Protein AF-A0A961L8Y7-F1 (afdb_monomer)

Secondary structure (DSSP, 8-state):
----GGG----HHHHHHHHHHH-EEEEEEEETTEEEEEEEEEEEETTSSTT-EEEE---TTSGGGTSPP-S-EEEEEEEEEEEE-GGGSHHHHHH-----EEEEEEEEEEE-------HHHHHHTT-

Nearest PDB structures (foldseek):
  3db0-assembly1_B  TM=5.278E-01  e=1.116E-01  Listeria innocua
  3ec6-assembly1_A-2  TM=3.639E-01  e=9.847E-01  Bacillus anthracis
  3fpk-assembly1_B  TM=4.714E-01  e=7.746E+00  Salmonella enterica subsp. enterica serovar Typhimurium str. LT2
  7t8l-assembly1_B  TM=2.158E-01  e=2.196E+00  Acinetobacter sp. NEB 394

Radius of gyration: 18.86 Å; Cα contacts (8 Å, |Δi|>4): 180; chains: 1; bounding box: 43×34×54 Å

Structure (mmCIF, N/CA/C/O backbone):
data_AF-A0A961L8Y7-F1
#
_entry.id   AF-A0A961L8Y7-F1
#
loop_
_atom_site.group_PDB
_atom_site.id
_atom_site.type_symbol
_atom_site.label_atom_id
_atom_site.label_alt_id
_atom_site.label_comp_id
_atom_site.label_asym_id
_atom_site.label_entity_id
_atom_site.label_seq_id
_atom_site.pdbx_PDB_ins_code
_atom_site.Cartn_x
_atom_site.Cartn_y
_atom_site.Cartn_z
_atom_site.occupancy
_atom_site.B_iso_or_equiv
_atom_site.auth_seq_id
_atom_site.auth_comp_id
_atom_site.auth_asym_id
_atom_site.auth_atom_id
_atom_site.pdbx_PDB_model_num
ATOM 1 N N . MET A 1 1 ? -2.002 7.282 -7.569 1.00 84.69 1 MET A N 1
ATOM 2 C CA . MET A 1 1 ? -0.774 6.983 -8.34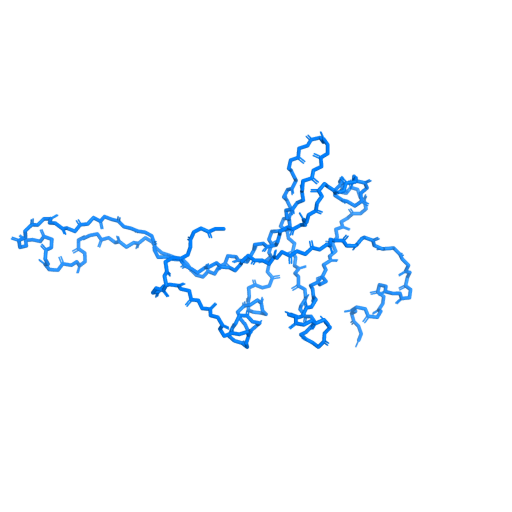8 1.00 84.69 1 MET A CA 1
ATOM 3 C C . MET A 1 1 ? -1.079 7.154 -9.833 1.00 84.69 1 MET A C 1
ATOM 5 O O . MET A 1 1 ? -2.190 6.826 -10.226 1.00 84.69 1 MET A O 1
ATOM 9 N N . TYR A 1 2 ? -0.156 7.672 -10.652 1.00 90.38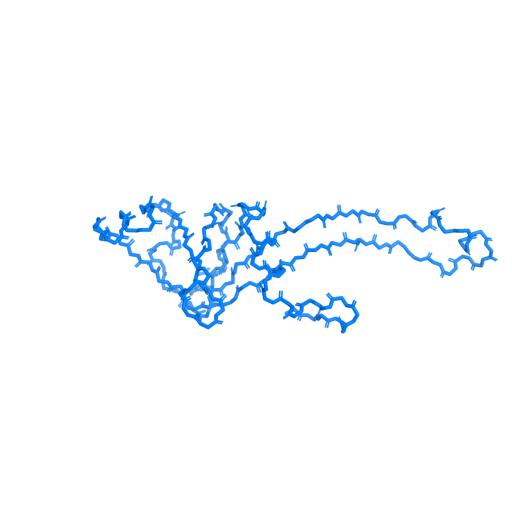 2 TYR A N 1
ATOM 10 C CA . TYR A 1 2 ? -0.317 7.624 -12.113 1.00 90.38 2 TYR A CA 1
ATOM 11 C C . TYR A 1 2 ? 0.055 6.224 -12.611 1.00 90.38 2 TYR A C 1
ATOM 13 O O . TYR A 1 2 ? 1.172 5.775 -12.369 1.00 90.38 2 TYR A O 1
ATOM 21 N N . ILE A 1 3 ? -0.877 5.545 -13.281 1.00 93.62 3 ILE A N 1
ATOM 22 C CA . ILE A 1 3 ? -0.699 4.172 -13.768 1.00 93.62 3 ILE A CA 1
ATOM 23 C C . ILE A 1 3 ? -0.948 4.173 -15.277 1.00 93.62 3 ILE A C 1
ATOM 25 O O . ILE A 1 3 ? -2.119 4.235 -15.688 1.00 93.62 3 ILE A O 1
ATOM 29 N N . PRO A 1 4 ? 0.115 4.151 -16.108 1.00 94.12 4 PRO A N 1
ATOM 30 C CA . PRO A 1 4 ? -0.036 4.028 -17.550 1.00 94.12 4 PRO A CA 1
ATOM 31 C C . PRO A 1 4 ? -0.860 2.778 -17.892 1.00 94.12 4 PRO A C 1
ATOM 33 O O . PRO A 1 4 ? -0.648 1.744 -17.258 1.00 94.12 4 PRO A O 1
ATOM 36 N N . PRO A 1 5 ? -1.752 2.822 -18.899 1.00 95.25 5 PRO A N 1
ATOM 37 C CA . PRO A 1 5 ? -2.643 1.700 -19.206 1.00 95.25 5 PRO A CA 1
ATOM 38 C C . PRO A 1 5 ? -1.925 0.362 -19.427 1.00 95.25 5 PRO A C 1
ATOM 40 O O . PRO A 1 5 ? -2.426 -0.671 -19.013 1.00 95.25 5 PRO A O 1
ATOM 43 N N . ALA A 1 6 ? -0.724 0.382 -20.014 1.00 94.00 6 ALA A N 1
ATOM 44 C CA . ALA A 1 6 ? 0.067 -0.825 -20.272 1.00 94.00 6 ALA A CA 1
ATOM 45 C C . ALA A 1 6 ? 0.617 -1.518 -19.006 1.00 94.00 6 ALA A C 1
ATOM 47 O O . ALA A 1 6 ? 1.092 -2.644 -19.102 1.00 94.00 6 ALA A O 1
ATOM 48 N N . PHE A 1 7 ? 0.590 -0.849 -17.850 1.00 93.19 7 PHE A N 1
ATOM 49 C CA . PHE A 1 7 ? 1.090 -1.367 -16.569 1.00 93.19 7 PHE A CA 1
ATOM 50 C C . PHE A 1 7 ? -0.005 -1.464 -15.506 1.00 93.19 7 PHE A C 1
ATOM 52 O O . PHE A 1 7 ? 0.290 -1.699 -14.336 1.00 93.19 7 PHE A O 1
ATOM 59 N N . ARG A 1 8 ? -1.260 -1.222 -15.891 1.00 95.06 8 ARG A N 1
ATOM 60 C CA . ARG A 1 8 ? -2.396 -1.371 -14.994 1.00 95.06 8 ARG A CA 1
ATOM 61 C C . ARG A 1 8 ? -2.865 -2.816 -15.024 1.00 95.06 8 ARG A C 1
ATOM 63 O O . ARG A 1 8 ? -3.039 -3.375 -16.102 1.00 95.06 8 ARG A O 1
ATOM 70 N N . ASP A 1 9 ? -3.088 -3.368 -13.842 1.00 94.69 9 ASP A N 1
ATOM 71 C CA . ASP A 1 9 ? -3.798 -4.625 -13.663 1.00 94.69 9 ASP A CA 1
ATOM 72 C C . ASP A 1 9 ? -5.124 -4.317 -12.962 1.00 94.69 9 ASP A C 1
ATOM 74 O O . ASP A 1 9 ? -5.128 -3.724 -11.882 1.00 94.69 9 ASP A O 1
ATOM 78 N N . ASP A 1 10 ? -6.229 -4.651 -13.624 1.00 94.25 10 ASP A N 1
ATOM 79 C CA . ASP A 1 10 ? -7.594 -4.453 -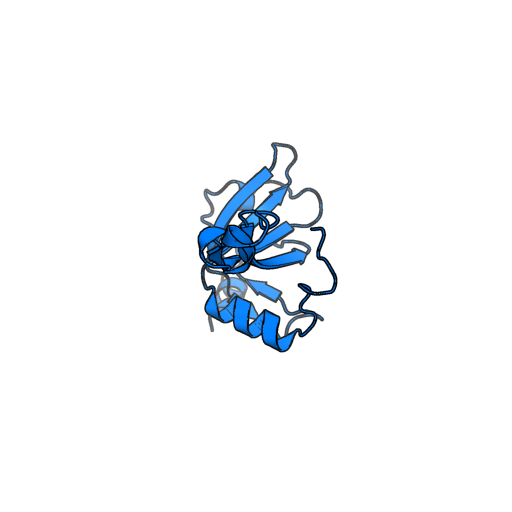13.129 1.00 94.25 10 ASP A CA 1
ATOM 80 C C . ASP A 1 10 ? -8.258 -5.804 -12.764 1.00 94.25 10 ASP A C 1
ATOM 82 O O . ASP A 1 10 ? -9.436 -5.838 -12.406 1.00 94.25 10 ASP A O 1
ATOM 86 N N . ASP A 1 11 ? -7.528 -6.929 -12.843 1.00 97.00 11 ASP A N 1
ATOM 87 C CA . ASP A 1 11 ? -8.025 -8.242 -12.424 1.00 97.00 11 ASP A CA 1
ATOM 88 C C . ASP A 1 11 ? -7.983 -8.360 -10.894 1.00 97.00 11 ASP A C 1
ATOM 90 O O . ASP A 1 11 ? -6.947 -8.617 -10.275 1.00 97.00 11 ASP A O 1
ATOM 94 N N . LEU A 1 12 ? -9.152 -8.202 -10.270 1.00 96.75 12 LEU A N 1
ATOM 95 C CA . LEU A 1 12 ? -9.306 -8.280 -8.819 1.00 96.75 12 LEU A CA 1
ATOM 96 C C . LEU A 1 12 ? -8.786 -9.602 -8.232 1.00 96.75 12 LEU A C 1
ATOM 98 O O . LEU A 1 12 ? -8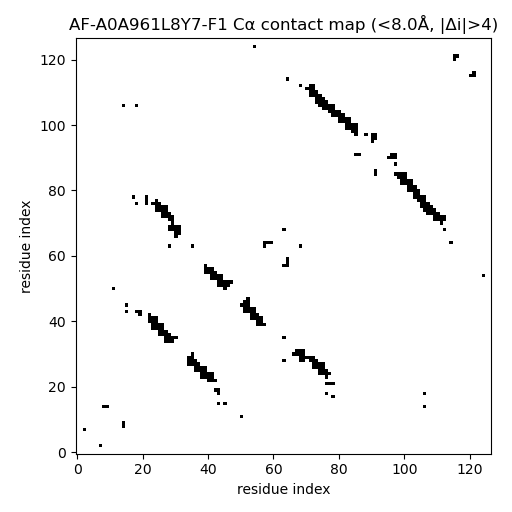.170 -9.591 -7.168 1.00 96.75 12 LEU A O 1
ATOM 102 N N . GLY A 1 13 ? -8.979 -10.729 -8.924 1.00 97.69 13 GLY A N 1
ATOM 103 C CA . GLY A 1 13 ? -8.500 -12.030 -8.459 1.00 97.69 13 GLY A CA 1
ATOM 104 C C . GLY A 1 13 ? -6.974 -12.111 -8.461 1.00 97.69 13 GLY A C 1
ATOM 105 O O . GLY A 1 13 ? -6.372 -12.610 -7.506 1.00 97.69 13 GLY A O 1
ATOM 106 N N . ALA A 1 14 ? -6.332 -11.560 -9.494 1.00 96.31 14 ALA A N 1
ATOM 107 C CA . ALA A 1 14 ? -4.875 -11.459 -9.563 1.00 96.31 14 ALA A CA 1
ATOM 108 C C . ALA A 1 14 ? -4.312 -10.536 -8.467 1.00 96.31 14 ALA A C 1
ATOM 110 O O . ALA A 1 14 ? -3.325 -10.891 -7.810 1.00 96.31 14 ALA A O 1
ATOM 111 N N . LEU A 1 15 ? -4.969 -9.396 -8.222 1.00 96.88 15 LEU A N 1
ATOM 112 C CA . LEU A 1 15 ? -4.611 -8.443 -7.167 1.00 96.88 15 LEU A CA 1
ATOM 113 C C . LEU A 1 15 ? -4.747 -9.063 -5.769 1.00 96.88 15 LEU A C 1
ATOM 115 O O . LEU A 1 15 ? -3.814 -8.982 -4.970 1.00 96.88 15 LEU A O 1
ATOM 119 N N . HIS A 1 16 ? -5.859 -9.744 -5.484 1.00 97.31 16 HIS A N 1
ATOM 120 C CA . HIS A 1 16 ? -6.080 -10.468 -4.226 1.00 97.31 16 HIS A CA 1
ATOM 121 C C . HIS A 1 16 ? -5.030 -11.556 -4.000 1.00 97.31 16 HIS A C 1
ATOM 123 O O . HIS A 1 16 ? -4.435 -11.642 -2.924 1.00 97.31 16 HIS A O 1
ATOM 129 N N . ALA A 1 17 ? -4.728 -12.346 -5.032 1.00 95.69 17 ALA A N 1
ATOM 130 C CA . ALA A 1 17 ? -3.693 -13.369 -4.949 1.00 95.69 17 ALA A CA 1
ATOM 131 C C . ALA A 1 17 ? -2.300 -12.763 -4.705 1.00 95.69 17 ALA A C 1
ATOM 133 O O . ALA A 1 17 ? -1.483 -13.351 -3.995 1.00 95.69 17 ALA A O 1
ATOM 134 N N . ALA A 1 18 ? -2.000 -11.601 -5.291 1.00 95.62 18 ALA A N 1
ATOM 135 C CA . ALA A 1 18 ? -0.747 -10.890 -5.062 1.00 95.62 18 ALA A CA 1
ATOM 136 C C . ALA A 1 18 ? -0.649 -10.316 -3.639 1.00 95.62 18 ALA A C 1
ATOM 138 O O . ALA A 1 18 ? 0.393 -10.486 -3.004 1.00 95.62 18 ALA A O 1
ATOM 139 N N . ILE A 1 19 ? -1.732 -9.733 -3.114 1.00 96.56 19 ILE A N 1
ATOM 140 C CA . ILE A 1 19 ? -1.846 -9.301 -1.711 1.00 96.56 19 ILE A CA 1
ATOM 141 C C . ILE A 1 19 ? -1.552 -10.475 -0.768 1.00 96.56 19 ILE A C 1
ATOM 143 O O . ILE A 1 19 ? -0.685 -10.365 0.099 1.00 96.56 19 ILE A O 1
ATOM 147 N N . GLY A 1 20 ? -2.193 -11.627 -0.995 1.00 93.69 20 GLY A N 1
ATOM 148 C CA . GLY A 1 20 ? -1.992 -12.826 -0.176 1.00 93.69 20 GLY A CA 1
ATOM 149 C C . GLY A 1 20 ? -0.554 -13.364 -0.189 1.00 93.69 20 GLY A C 1
ATOM 150 O O . GLY A 1 20 ? -0.112 -13.948 0.795 1.00 93.69 20 GLY A O 1
ATOM 151 N N . ARG A 1 21 ? 0.208 -13.143 -1.272 1.00 92.62 21 ARG A N 1
ATOM 152 C CA . ARG A 1 21 ? 1.629 -13.536 -1.361 1.00 92.62 21 ARG A CA 1
ATOM 153 C C . ARG A 1 21 ? 2.591 -12.540 -0.718 1.00 92.62 21 ARG A C 1
ATOM 155 O O . ARG A 1 21 ? 3.677 -12.947 -0.320 1.00 92.62 21 ARG A O 1
ATOM 162 N N . ALA A 1 22 ? 2.239 -11.257 -0.663 1.00 90.56 22 ALA A N 1
ATOM 163 C CA . ALA A 1 22 ? 3.126 -10.217 -0.146 1.00 90.56 22 ALA A CA 1
ATOM 164 C C . ALA A 1 22 ? 3.331 -10.342 1.373 1.00 90.56 22 ALA A C 1
ATOM 166 O O . ALA A 1 22 ? 4.451 -10.176 1.855 1.00 90.56 22 ALA A O 1
ATOM 167 N N . GLY A 1 23 ? 2.269 -10.672 2.118 1.00 80.62 23 GLY A N 1
ATOM 168 C CA . GLY A 1 23 ? 2.288 -10.933 3.563 1.00 80.62 23 GLY A CA 1
ATOM 169 C C . GLY A 1 23 ? 2.526 -9.697 4.441 1.00 80.62 23 GLY A C 1
ATOM 170 O O . GLY A 1 23 ? 1.790 -9.490 5.399 1.00 80.62 23 GLY A O 1
ATOM 171 N N . LEU A 1 24 ? 3.513 -8.859 4.111 1.00 94.56 24 LEU A N 1
ATOM 172 C CA . LEU A 1 24 ? 3.831 -7.594 4.773 1.00 94.56 24 LEU A CA 1
ATOM 173 C C . LEU A 1 24 ? 3.414 -6.412 3.887 1.00 94.56 24 LEU A C 1
ATOM 175 O O . LEU A 1 24 ? 3.736 -6.371 2.699 1.00 94.56 24 LEU A O 1
ATOM 179 N N . ALA A 1 25 ? 2.747 -5.428 4.481 1.00 97.88 25 ALA A N 1
ATOM 180 C CA . ALA A 1 25 ? 2.350 -4.192 3.816 1.00 97.88 25 ALA A CA 1
ATOM 181 C C . ALA A 1 25 ? 2.696 -2.974 4.671 1.00 97.88 25 ALA A C 1
ATOM 183 O O . ALA A 1 25 ? 2.996 -3.106 5.854 1.00 97.88 25 ALA A O 1
ATOM 184 N N . THR A 1 26 ? 2.612 -1.779 4.096 1.00 98.44 26 THR A N 1
ATOM 185 C CA . THR A 1 26 ? 2.742 -0.520 4.843 1.00 98.44 26 THR A CA 1
ATOM 186 C C . THR A 1 26 ? 1.383 0.156 4.954 1.00 98.44 26 THR A C 1
ATOM 188 O O . THR A 1 26 ? 0.854 0.624 3.946 1.00 98.44 26 THR A O 1
ATOM 191 N N . LEU A 1 27 ? 0.835 0.241 6.171 1.00 98.31 27 LEU A N 1
ATOM 192 C CA . LEU A 1 27 ? -0.350 1.045 6.480 1.00 98.31 27 LEU A CA 1
ATOM 193 C C . LEU A 1 27 ? 0.044 2.514 6.620 1.00 98.31 27 LEU A C 1
ATOM 195 O O . LEU A 1 27 ? 0.799 2.872 7.523 1.00 98.31 27 LEU A O 1
ATOM 199 N N . VAL A 1 28 ? -0.522 3.364 5.775 1.00 98.38 28 VAL A N 1
ATOM 200 C CA . VAL A 1 28 ? -0.333 4.812 5.776 1.00 98.38 28 VAL A CA 1
ATOM 201 C C . VAL A 1 28 ? -1.634 5.497 6.178 1.00 98.38 28 VAL A C 1
ATOM 203 O O . VAL A 1 28 ? -2.670 5.310 5.542 1.00 98.38 28 VAL A O 1
ATOM 206 N N . THR A 1 29 ? -1.571 6.335 7.208 1.00 98.25 29 THR A N 1
ATOM 207 C CA . THR A 1 29 ? -2.688 7.182 7.651 1.00 98.25 29 THR A CA 1
ATOM 208 C C . THR A 1 29 ? -2.234 8.632 7.734 1.00 98.25 29 THR A C 1
ATOM 210 O O . THR A 1 29 ? -1.162 8.916 8.274 1.00 98.25 29 THR A O 1
ATOM 213 N N . ALA A 1 30 ? -3.060 9.558 7.255 1.00 97.56 30 ALA A N 1
ATOM 214 C CA . ALA A 1 30 ? -2.885 10.977 7.539 1.00 97.56 30 ALA A CA 1
ATOM 215 C C . ALA A 1 30 ? -3.552 11.333 8.869 1.00 97.56 30 ALA A C 1
ATOM 217 O O . ALA A 1 30 ? -4.619 10.819 9.183 1.00 97.56 30 ALA A O 1
ATOM 218 N N . THR A 1 31 ? -2.934 12.216 9.644 1.00 96.00 31 THR A N 1
ATOM 219 C CA . THR A 1 31 ? -3.480 12.755 10.896 1.00 96.00 31 THR A CA 1
ATOM 220 C C . THR A 1 31 ? -3.239 14.264 10.941 1.00 96.00 31 THR A C 1
ATOM 222 O O . THR A 1 31 ? -2.496 14.799 10.113 1.00 96.00 31 THR A O 1
ATOM 225 N N . ALA A 1 32 ? -3.811 14.958 11.927 1.00 95.56 32 ALA A N 1
ATOM 226 C CA . ALA A 1 32 ? -3.511 16.375 12.161 1.00 95.56 32 ALA A CA 1
ATOM 227 C C . ALA A 1 32 ? -2.024 16.636 12.490 1.00 95.56 32 ALA A C 1
ATOM 229 O O . ALA A 1 32 ? -1.540 17.749 12.303 1.00 95.56 32 ALA A O 1
ATOM 230 N N . GLU A 1 33 ? -1.301 15.614 12.953 1.00 95.31 33 GLU A N 1
ATOM 231 C CA . GLU A 1 33 ? 0.114 15.689 13.337 1.00 95.31 33 GLU A CA 1
ATOM 232 C C . GLU A 1 33 ? 1.064 15.288 12.194 1.00 95.31 33 GLU A C 1
ATOM 234 O O . GLU A 1 33 ? 2.278 15.436 12.312 1.00 95.31 33 GLU A O 1
ATOM 239 N N . GLY A 1 34 ? 0.523 14.805 11.069 1.00 96.31 34 GLY A N 1
ATOM 240 C CA . GLY A 1 34 ? 1.287 14.370 9.901 1.00 96.31 34 GLY A CA 1
ATOM 241 C C . GLY A 1 34 ? 0.953 12.951 9.440 1.00 96.31 34 GLY A C 1
ATOM 242 O O . GLY A 1 34 ? 0.015 12.311 9.924 1.00 96.31 34 GLY A O 1
ATOM 243 N N . LEU A 1 35 ? 1.721 12.473 8.456 1.00 97.62 35 LEU A N 1
ATOM 244 C CA . LEU A 1 35 ? 1.614 11.111 7.931 1.00 97.62 35 LEU A CA 1
ATOM 245 C C . LEU A 1 35 ? 2.310 10.122 8.862 1.00 97.62 35 LEU A C 1
ATOM 247 O O . LEU A 1 35 ? 3.432 10.362 9.307 1.00 97.62 35 LEU A O 1
ATOM 251 N N . ILE A 1 36 ? 1.674 8.975 9.077 1.00 97.88 36 ILE A N 1
ATOM 252 C CA . ILE A 1 36 ? 2.265 7.850 9.796 1.00 97.88 36 ILE A CA 1
ATOM 253 C C . ILE A 1 36 ? 2.216 6.628 8.890 1.00 97.88 36 ILE A C 1
ATOM 255 O O . ILE A 1 36 ? 1.178 6.345 8.293 1.00 97.88 36 ILE A O 1
ATOM 259 N N . GLY A 1 37 ? 3.346 5.930 8.777 1.00 97.94 37 GLY A N 1
ATOM 260 C CA . GLY A 1 37 ? 3.486 4.683 8.034 1.00 97.94 37 GLY A CA 1
ATOM 261 C C . GLY A 1 37 ? 3.966 3.568 8.958 1.00 97.94 37 GLY A C 1
ATOM 262 O O . GLY A 1 37 ? 5.041 3.696 9.540 1.00 97.94 37 GLY A O 1
ATOM 263 N N . THR A 1 38 ? 3.205 2.480 9.070 1.00 98.00 38 THR A N 1
ATOM 264 C CA . THR A 1 38 ? 3.599 1.294 9.845 1.00 98.00 38 THR A CA 1
ATOM 265 C C . THR A 1 38 ? 3.652 0.069 8.935 1.00 98.00 38 THR A C 1
ATOM 267 O O . THR A 1 38 ? 2.615 -0.322 8.393 1.00 98.00 38 THR A O 1
ATOM 270 N N . PRO A 1 39 ? 4.826 -0.566 8.775 1.00 97.56 39 PRO A N 1
ATOM 271 C CA . PRO A 1 39 ? 4.926 -1.882 8.162 1.00 97.56 39 PRO A CA 1
ATOM 272 C C . PRO A 1 39 ? 4.295 -2.931 9.080 1.00 97.56 39 PRO A C 1
ATOM 274 O O . PRO A 1 39 ? 4.707 -3.060 10.234 1.00 97.56 39 PRO A O 1
ATOM 277 N N . LEU A 1 40 ? 3.302 -3.670 8.594 1.00 96.56 40 LEU A N 1
ATOM 278 C CA . LEU A 1 40 ? 2.635 -4.715 9.362 1.00 96.56 40 LEU A CA 1
ATOM 279 C C . LEU A 1 40 ? 2.029 -5.803 8.460 1.00 96.56 40 LEU A C 1
ATOM 281 O O . LEU A 1 40 ? 1.723 -5.532 7.294 1.00 96.56 40 LEU A O 1
ATOM 285 N N . PRO A 1 41 ? 1.874 -7.041 8.966 1.00 94.56 41 PRO A N 1
ATOM 286 C CA . PRO A 1 41 ? 1.202 -8.095 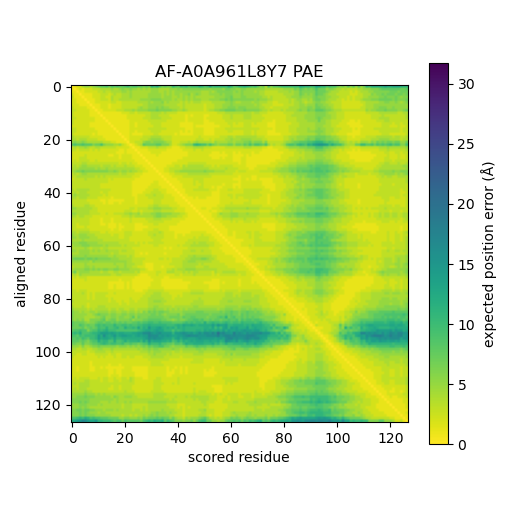8.222 1.00 94.56 41 PRO A CA 1
ATOM 287 C C . PRO A 1 41 ? -0.288 -7.806 8.063 1.00 94.56 41 PRO A C 1
ATOM 289 O O . PRO A 1 41 ? -0.945 -7.428 9.033 1.00 94.56 41 PRO A O 1
ATOM 292 N N . MET A 1 42 ? -0.814 -8.020 6.860 1.00 95.31 42 MET A N 1
ATOM 293 C CA . MET A 1 42 ? -2.229 -7.814 6.546 1.00 95.31 42 MET A CA 1
ATOM 294 C C . MET A 1 42 ? -2.855 -9.115 6.043 1.00 95.31 42 MET A C 1
ATOM 296 O O . MET A 1 42 ? -2.274 -9.805 5.205 1.00 95.31 42 MET A O 1
ATOM 300 N N . LEU A 1 43 ? -4.052 -9.419 6.530 1.00 94.00 43 LEU A N 1
ATOM 301 C CA . LEU A 1 43 ? -4.920 -10.486 6.051 1.00 94.00 43 LEU A CA 1
ATOM 302 C C . LEU A 1 43 ? -5.984 -9.883 5.139 1.00 94.00 43 LEU A C 1
ATOM 304 O O . LEU A 1 43 ? -6.523 -8.819 5.432 1.00 94.00 43 LEU A O 1
ATOM 308 N N . LEU A 1 44 ? -6.283 -10.562 4.039 1.00 96.00 44 LEU A N 1
ATOM 309 C CA . LEU A 1 44 ? -7.353 -10.183 3.125 1.00 96.00 44 LEU A CA 1
ATOM 310 C C . LEU A 1 44 ? -8.555 -11.102 3.349 1.00 96.00 44 LEU A C 1
ATOM 312 O O . LEU A 1 44 ? -8.409 -12.315 3.219 1.00 96.00 44 LEU A O 1
ATOM 316 N N . ALA A 1 45 ? -9.715 -10.508 3.622 1.00 96.25 45 ALA A N 1
ATOM 317 C CA . ALA A 1 45 ? -11.032 -11.138 3.588 1.00 96.25 45 ALA A CA 1
ATOM 318 C C . ALA A 1 45 ? -11.715 -10.759 2.256 1.00 96.25 45 ALA A C 1
ATOM 320 O O . ALA A 1 45 ? -12.286 -9.666 2.148 1.00 96.25 45 ALA A O 1
ATOM 321 N N . PRO A 1 46 ? -11.574 -11.566 1.186 1.00 96.25 46 PRO A N 1
ATOM 322 C CA . PRO A 1 46 ? -12.024 -11.190 -0.157 1.00 96.25 46 PRO A CA 1
ATOM 323 C C . PRO A 1 46 ? -13.552 -11.120 -0.293 1.00 96.25 46 PRO A C 1
ATOM 325 O O . PRO A 1 46 ? -14.054 -10.410 -1.160 1.00 96.25 46 PRO A O 1
ATOM 328 N N . GLU A 1 47 ? -14.287 -11.831 0.558 1.00 95.88 47 GLU A N 1
ATOM 329 C CA . GLU A 1 47 ? -15.753 -11.856 0.618 1.00 95.88 47 GLU A CA 1
ATOM 330 C C . GLU A 1 47 ? -16.388 -10.642 1.319 1.00 95.88 47 GLU A C 1
ATOM 332 O O . GLU A 1 47 ? -17.601 -10.439 1.215 1.00 95.88 47 GLU A O 1
ATOM 337 N N . GLU A 1 48 ? -15.600 -9.817 2.013 1.00 96.12 48 GLU A N 1
ATOM 338 C CA . GLU A 1 48 ? -16.104 -8.677 2.778 1.00 96.12 48 GLU A CA 1
ATOM 339 C C . GLU A 1 48 ? -15.989 -7.356 2.011 1.00 96.12 48 GLU A C 1
ATOM 341 O O . GLU A 1 48 ? -14.911 -6.778 1.865 1.00 96.12 48 GLU A O 1
ATOM 346 N N . GLY A 1 49 ? -17.132 -6.829 1.568 1.00 95.56 49 GLY A N 1
ATOM 347 C CA . GLY A 1 49 ? -17.199 -5.608 0.766 1.00 95.56 49 GLY A CA 1
ATOM 348 C C . GLY A 1 49 ? -16.903 -5.846 -0.724 1.00 95.56 49 GLY A C 1
ATOM 349 O O . GLY A 1 49 ? -16.553 -6.946 -1.138 1.00 95.56 49 GLY A O 1
ATOM 350 N N . PRO A 1 50 ? -17.065 -4.820 -1.577 1.00 95.44 50 PRO A N 1
ATOM 351 C CA . PRO A 1 50 ? -17.003 -4.988 -3.033 1.00 95.44 50 PRO A CA 1
ATOM 352 C C . PRO A 1 50 ? -15.598 -5.292 -3.575 1.00 95.44 50 PRO A C 1
ATOM 354 O O . PRO A 1 50 ? -15.478 -5.785 -4.692 1.00 95.44 50 PRO A O 1
ATOM 357 N N . LEU A 1 51 ? -14.548 -4.968 -2.813 1.00 96.62 51 LEU A N 1
ATOM 358 C CA . LEU A 1 51 ? -13.141 -5.144 -3.199 1.00 96.62 51 LEU A CA 1
ATOM 359 C C . LEU A 1 51 ? -12.362 -6.023 -2.205 1.00 96.62 51 LEU A C 1
ATOM 361 O O . LEU A 1 51 ? -11.143 -6.150 -2.336 1.00 96.62 51 LEU A O 1
ATOM 365 N N . GLY A 1 52 ? -13.046 -6.627 -1.230 1.00 97.00 52 GLY A N 1
ATOM 366 C CA . GLY A 1 52 ? -12.435 -7.255 -0.061 1.00 97.00 52 GLY A CA 1
ATOM 367 C C . GLY A 1 52 ? -12.092 -6.257 1.051 1.00 97.00 52 GLY A C 1
ATOM 368 O O . GLY A 1 52 ? -12.054 -5.041 0.839 1.00 97.00 52 GLY A O 1
ATOM 369 N N . THR A 1 53 ? -11.817 -6.791 2.239 1.00 97.25 53 THR A N 1
ATOM 370 C CA . THR A 1 53 ? -11.446 -6.037 3.442 1.00 97.25 53 THR A CA 1
ATOM 371 C C . THR A 1 53 ? -10.081 -6.494 3.946 1.00 97.25 53 THR A C 1
ATOM 373 O O . THR A 1 53 ? -9.752 -7.679 3.902 1.00 97.25 53 THR A O 1
ATOM 376 N N . LEU A 1 54 ? -9.256 -5.545 4.399 1.00 97.19 54 LEU A N 1
ATOM 377 C CA . LEU A 1 54 ? -7.943 -5.827 4.974 1.00 97.19 54 LEU A CA 1
ATOM 378 C C . LEU A 1 54 ? -7.992 -5.742 6.497 1.00 97.19 54 LEU A C 1
ATOM 380 O O . LEU A 1 54 ? -8.382 -4.718 7.056 1.00 97.19 54 LEU A O 1
ATOM 384 N N . TYR A 1 55 ? -7.502 -6.791 7.145 1.00 96.56 55 TYR A N 1
ATOM 385 C CA . TYR A 1 55 ? -7.319 -6.867 8.585 1.00 96.56 55 TYR A CA 1
ATOM 386 C C . TYR A 1 55 ? -5.836 -6.842 8.931 1.00 96.56 55 TYR A C 1
ATOM 388 O O . TYR A 1 55 ? -5.023 -7.527 8.318 1.00 96.56 55 TYR A O 1
ATOM 396 N N . GLY A 1 56 ? -5.475 -6.076 9.951 1.00 94.75 56 GLY A N 1
ATOM 397 C CA . GLY A 1 56 ? -4.121 -6.018 10.483 1.00 94.75 56 GLY A CA 1
ATOM 398 C C . GLY A 1 56 ? -4.157 -5.702 11.968 1.00 94.75 56 GLY A C 1
ATOM 399 O O . GLY A 1 56 ? -5.214 -5.419 12.530 1.00 94.75 56 GLY A O 1
ATOM 400 N N . HIS A 1 57 ? -2.998 -5.732 12.618 1.00 94.88 57 HIS A N 1
ATOM 401 C CA . HIS A 1 57 ? -2.892 -5.329 14.014 1.00 94.88 57 HIS A CA 1
ATOM 402 C C . HIS A 1 57 ? -1.715 -4.383 14.215 1.00 94.88 57 HIS A C 1
ATOM 404 O O . HIS A 1 57 ? -0.653 -4.516 13.607 1.00 94.88 57 HIS A O 1
ATOM 410 N N . VAL A 1 58 ? -1.906 -3.431 15.119 1.00 95.62 58 VAL A N 1
ATOM 411 C CA . VAL A 1 58 ? -0.855 -2.552 15.624 1.00 95.62 58 VAL A CA 1
ATOM 412 C C . VAL A 1 58 ? -0.797 -2.687 17.138 1.00 95.62 58 VAL A C 1
ATOM 414 O O . VAL A 1 58 ? -1.798 -2.968 17.795 1.00 95.62 58 VAL A O 1
ATOM 417 N N . ALA A 1 59 ? 0.381 -2.472 17.719 1.00 95.00 59 ALA A N 1
ATOM 418 C CA . ALA A 1 59 ? 0.485 -2.358 19.167 1.00 95.00 59 ALA A CA 1
ATOM 419 C C . ALA A 1 59 ? -0.365 -1.174 19.659 1.00 95.00 59 ALA A C 1
ATOM 421 O O . ALA A 1 59 ? -0.324 -0.107 19.052 1.00 95.00 59 ALA A O 1
ATOM 422 N N . LYS A 1 60 ? -1.040 -1.304 20.810 1.00 92.56 60 LYS A N 1
ATOM 423 C CA . LYS A 1 60 ? -1.808 -0.197 21.427 1.00 92.56 60 LYS A CA 1
ATOM 424 C C . LYS A 1 60 ? -0.971 1.071 21.654 1.00 92.56 60 LYS A C 1
ATOM 426 O O . LYS A 1 60 ? -1.481 2.188 21.653 1.00 92.56 60 LYS A O 1
ATOM 431 N N . ALA A 1 61 ? 0.339 0.901 21.847 1.00 94.94 61 ALA A N 1
ATOM 432 C CA . ALA A 1 61 ? 1.276 2.007 21.990 1.00 94.94 61 ALA A CA 1
ATOM 433 C C . ALA A 1 61 ? 1.483 2.803 20.685 1.00 94.94 61 ALA A C 1
ATOM 435 O O . ALA A 1 61 ? 1.853 3.974 20.765 1.00 94.94 61 ALA A O 1
ATOM 436 N N . ASN A 1 62 ? 1.216 2.218 19.511 1.00 95.94 62 ASN A N 1
ATOM 437 C CA . ASN A 1 62 ? 1.360 2.881 18.216 1.00 95.94 62 ASN A CA 1
ATOM 438 C C . ASN A 1 62 ? 0.373 4.064 18.115 1.00 95.94 62 ASN A C 1
ATOM 440 O O . ASN A 1 62 ? -0.830 3.859 18.293 1.00 95.94 62 ASN A O 1
ATOM 444 N N . PRO A 1 63 ? 0.840 5.292 17.823 1.00 94.44 63 PRO A N 1
ATOM 445 C CA . PRO A 1 63 ? -0.034 6.452 17.674 1.00 94.44 63 PRO A CA 1
ATOM 446 C C . PRO A 1 63 ? -1.158 6.273 16.644 1.00 94.44 63 PRO A C 1
ATOM 448 O O . PRO A 1 63 ? -2.238 6.818 16.857 1.00 94.44 63 PRO A O 1
ATOM 451 N N . GLN A 1 64 ? -0.970 5.465 15.588 1.00 95.31 64 GLN A N 1
ATOM 452 C CA . GLN A 1 64 ? -2.035 5.186 14.608 1.00 95.31 64 GLN A CA 1
ATOM 453 C C . GLN A 1 64 ? -3.295 4.586 15.240 1.00 95.31 64 GLN A C 1
ATOM 455 O O . GLN A 1 64 ? -4.379 4.834 14.737 1.00 95.31 64 GLN A O 1
ATOM 460 N N . ALA A 1 65 ? -3.179 3.861 16.359 1.00 94.12 65 ALA A N 1
ATOM 461 C CA . ALA A 1 65 ? -4.331 3.281 17.052 1.00 94.12 65 ALA A CA 1
ATOM 462 C C . ALA A 1 65 ? -5.181 4.313 17.819 1.00 94.12 65 ALA A C 1
ATOM 464 O O . ALA A 1 65 ? -6.247 3.975 18.325 1.00 94.12 65 ALA A O 1
ATOM 465 N N . ARG A 1 66 ? -4.686 5.548 17.987 1.00 92.31 66 ARG A N 1
ATOM 466 C CA . ARG A 1 66 ? -5.281 6.561 18.879 1.00 92.31 66 ARG 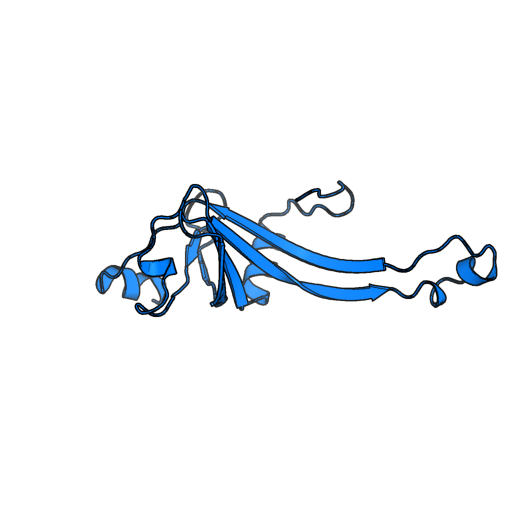A CA 1
ATOM 467 C C . ARG A 1 66 ? -5.527 7.905 18.205 1.00 92.31 66 ARG A C 1
ATOM 469 O O . ARG A 1 66 ? -6.410 8.643 18.635 1.00 92.31 66 ARG A O 1
ATOM 476 N N . LEU A 1 67 ? -4.740 8.244 17.189 1.00 94.50 67 LEU A N 1
ATOM 477 C CA . LEU A 1 67 ? -4.882 9.494 16.459 1.00 94.50 67 LEU A CA 1
ATOM 478 C C . LEU A 1 67 ? -6.029 9.406 15.454 1.00 94.50 67 LEU A C 1
ATOM 480 O O . LEU A 1 67 ? -6.190 8.409 14.754 1.00 94.50 67 LEU A O 1
ATOM 484 N N . ALA A 1 68 ? -6.805 10.485 15.360 1.00 94.44 68 ALA A N 1
ATOM 485 C CA . ALA A 1 68 ? -7.862 10.589 14.368 1.00 94.44 68 ALA A CA 1
ATOM 486 C C . ALA A 1 68 ? -7.262 10.589 12.955 1.00 94.44 68 ALA A C 1
ATOM 488 O O . ALA A 1 68 ? -6.396 11.413 12.634 1.00 94.44 68 ALA A O 1
ATOM 489 N N . VAL A 1 69 ? -7.747 9.677 12.112 1.00 96.12 69 VAL A N 1
ATOM 490 C CA . VAL A 1 69 ? -7.357 9.621 10.705 1.00 96.12 69 VAL A CA 1
ATOM 491 C C . VAL A 1 69 ? -8.084 10.720 9.932 1.00 96.12 69 VAL A C 1
ATOM 493 O O . VAL A 1 69 ? -9.299 10.881 10.027 1.00 96.12 69 VAL A O 1
ATOM 496 N N . ALA A 1 70 ? -7.324 11.484 9.157 1.00 95.69 70 ALA A N 1
ATOM 497 C CA . ALA A 1 70 ? -7.827 12.489 8.241 1.00 95.69 70 ALA A CA 1
ATOM 498 C C . ALA A 1 70 ? -8.071 11.856 6.863 1.00 95.69 70 ALA A C 1
ATOM 500 O O . ALA A 1 70 ? -7.146 11.713 6.066 1.00 95.69 70 ALA A O 1
ATOM 501 N N . GLY A 1 71 ? -9.326 11.501 6.579 1.00 95.25 71 GLY A N 1
ATOM 502 C CA . GLY A 1 71 ? -9.728 10.906 5.302 1.00 95.25 71 GLY A CA 1
ATOM 503 C C . GLY A 1 71 ? -9.468 9.401 5.229 1.00 95.25 71 GLY A C 1
ATOM 504 O O . GLY A 1 71 ? -9.602 8.689 6.222 1.00 95.25 71 GLY A O 1
ATOM 505 N N . GLU A 1 72 ? -9.140 8.915 4.034 1.00 96.62 72 GLU A N 1
ATOM 506 C CA . GLU A 1 72 ? -8.866 7.497 3.790 1.00 96.62 72 GLU A CA 1
ATOM 507 C C . GLU A 1 72 ? -7.449 7.106 4.230 1.00 96.62 72 GLU A C 1
ATOM 509 O O . GLU A 1 72 ? -6.502 7.895 4.162 1.00 96.62 72 GLU A O 1
ATOM 514 N N . A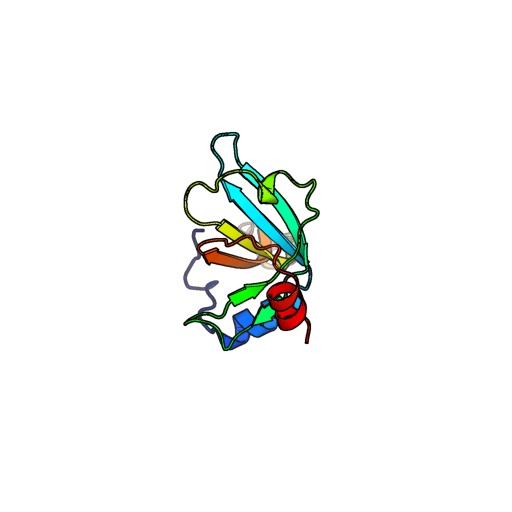LA A 1 73 ? -7.296 5.849 4.642 1.00 97.69 73 ALA A N 1
ATOM 515 C CA . ALA A 1 73 ? -5.999 5.204 4.756 1.00 97.69 73 ALA A CA 1
ATOM 516 C C . ALA A 1 73 ? -5.557 4.648 3.398 1.00 97.69 73 ALA A C 1
ATOM 518 O O . ALA A 1 73 ? -6.373 4.362 2.520 1.00 97.69 73 ALA A O 1
ATOM 519 N N . MET A 1 74 ? -4.249 4.448 3.256 1.00 98.25 74 MET A N 1
ATOM 520 C CA . MET A 1 74 ? -3.649 3.742 2.131 1.00 98.25 74 MET A CA 1
ATOM 521 C C . MET A 1 74 ? -2.808 2.579 2.650 1.00 98.25 74 MET A C 1
ATOM 523 O O . MET A 1 74 ? -1.988 2.763 3.543 1.00 98.25 74 MET A O 1
ATOM 527 N N . VAL A 1 75 ? -2.956 1.396 2.065 1.00 98.25 75 VAL A N 1
ATOM 528 C CA . VAL A 1 75 ? -2.088 0.244 2.326 1.00 98.25 75 VAL A CA 1
ATOM 529 C C . VAL A 1 75 ? -1.259 -0.038 1.081 1.00 98.25 75 VAL A C 1
ATOM 531 O O . VAL A 1 75 ? -1.806 -0.163 -0.013 1.00 98.25 75 VAL A O 1
ATOM 534 N N . ILE A 1 76 ? 0.060 -0.124 1.243 1.00 98.25 76 ILE A N 1
ATOM 535 C CA . ILE A 1 76 ? 1.002 -0.389 0.151 1.00 98.25 76 ILE A CA 1
ATOM 536 C C . ILE A 1 76 ? 1.546 -1.807 0.290 1.00 98.25 76 ILE A C 1
ATOM 538 O O . ILE A 1 76 ? 2.249 -2.107 1.256 1.00 98.25 76 ILE A O 1
ATOM 542 N N . PHE A 1 77 ? 1.290 -2.643 -0.711 1.00 97.75 77 PHE A N 1
ATOM 543 C CA . PHE A 1 77 ? 1.978 -3.916 -0.897 1.00 97.75 77 PHE A CA 1
ATOM 544 C C . PHE A 1 77 ? 3.059 -3.731 -1.958 1.00 97.75 77 PHE A C 1
ATOM 546 O O . PHE A 1 77 ? 2.756 -3.454 -3.123 1.00 97.75 77 PHE A O 1
ATOM 553 N N . ALA A 1 78 ? 4.319 -3.869 -1.552 1.00 95.38 78 ALA A N 1
ATOM 554 C CA . ALA A 1 78 ? 5.444 -3.894 -2.476 1.00 95.38 78 ALA A CA 1
ATOM 555 C C . ALA A 1 78 ? 5.581 -5.308 -3.055 1.00 95.38 78 ALA A C 1
ATOM 557 O O . ALA A 1 78 ? 5.705 -6.283 -2.315 1.00 95.38 78 ALA A O 1
ATOM 558 N N . GLY A 1 79 ? 5.512 -5.417 -4.378 1.00 93.50 79 GLY A N 1
ATOM 559 C CA . GLY A 1 79 ? 5.789 -6.649 -5.101 1.00 93.50 79 GLY A CA 1
ATOM 560 C C . GLY A 1 79 ? 7.265 -6.760 -5.492 1.00 93.50 79 GLY A C 1
ATOM 561 O O . GLY A 1 79 ? 8.095 -5.979 -5.031 1.00 93.50 79 GLY A O 1
ATOM 562 N N . PRO A 1 80 ? 7.606 -7.725 -6.361 1.00 94.31 80 PRO A N 1
ATOM 563 C CA . PRO A 1 80 ? 8.957 -7.860 -6.886 1.00 94.31 80 PRO A CA 1
ATOM 564 C C . PRO A 1 80 ? 9.397 -6.597 -7.620 1.00 94.31 80 PRO A C 1
ATOM 566 O O . PRO A 1 80 ? 8.616 -6.004 -8.370 1.00 94.31 80 PRO A O 1
ATOM 569 N N . ASP A 1 81 ? 10.665 -6.246 -7.464 1.00 96.38 81 ASP A N 1
ATOM 570 C CA . ASP A 1 81 ? 11.292 -5.153 -8.185 1.00 96.38 81 ASP A CA 1
ATOM 571 C C . ASP A 1 81 ? 12.717 -5.512 -8.619 1.00 96.38 81 ASP A C 1
ATOM 573 O O . ASP A 1 81 ? 13.342 -6.433 -8.088 1.00 96.38 81 ASP A O 1
ATOM 577 N N . ALA A 1 82 ? 13.207 -4.820 -9.646 1.00 97.69 82 ALA A N 1
ATOM 578 C CA . ALA A 1 82 ? 14.583 -4.930 -10.097 1.00 97.69 82 ALA A CA 1
ATOM 579 C C . ALA A 1 82 ? 15.004 -3.714 -10.927 1.00 97.69 82 ALA A C 1
ATOM 581 O O . ALA A 1 82 ? 14.256 -3.208 -11.772 1.00 97.69 82 ALA A O 1
ATOM 582 N N . TYR A 1 83 ? 16.267 -3.321 -10.769 1.00 97.25 83 TYR A N 1
ATOM 583 C CA . TYR A 1 83 ? 16.923 -2.416 -11.701 1.00 97.25 83 TYR A CA 1
ATOM 584 C C . TYR A 1 83 ? 17.047 -3.061 -13.084 1.00 97.25 83 TYR A C 1
ATOM 586 O O . TYR A 1 83 ? 17.504 -4.196 -13.209 1.00 97.25 83 TYR A O 1
ATOM 594 N N . VAL A 1 84 ? 16.707 -2.311 -14.131 1.00 96.50 84 VAL A N 1
ATOM 595 C CA . VAL A 1 84 ? 16.862 -2.729 -15.524 1.00 96.50 84 VAL A CA 1
ATOM 596 C C . VAL A 1 84 ? 17.999 -1.946 -16.160 1.00 96.50 84 VAL A C 1
ATOM 598 O O . VAL A 1 84 ? 17.886 -0.750 -16.449 1.00 96.50 84 VAL A O 1
ATOM 601 N N . SER A 1 85 ? 19.117 -2.638 -16.387 1.00 95.31 85 SER A N 1
ATOM 602 C CA . SER A 1 85 ? 20.303 -2.013 -16.963 1.00 95.31 85 SER A CA 1
ATOM 603 C C . SER A 1 85 ? 20.106 -1.735 -18.454 1.00 95.31 85 SER A C 1
ATOM 605 O O . SER A 1 85 ? 19.782 -2.650 -19.216 1.00 95.31 85 SER A O 1
ATOM 607 N N . PRO A 1 86 ? 20.413 -0.514 -18.933 1.00 94.12 86 PRO A N 1
ATOM 608 C CA . PRO A 1 86 ? 20.361 -0.214 -20.357 1.00 94.12 86 PRO A CA 1
ATOM 609 C C . PRO A 1 86 ? 21.387 -1.036 -21.150 1.00 94.12 86 PRO A C 1
ATOM 611 O O . PRO A 1 86 ? 21.226 -1.205 -22.353 1.00 94.12 86 PRO A O 1
ATOM 614 N N . GLY A 1 87 ? 22.432 -1.561 -20.497 1.00 93.25 87 GLY A N 1
ATOM 615 C CA . GLY A 1 87 ? 23.446 -2.409 -21.128 1.00 93.25 87 GLY A CA 1
ATOM 616 C C . GLY A 1 87 ? 22.941 -3.792 -21.554 1.00 93.25 87 GLY A C 1
ATOM 617 O O . GLY A 1 87 ? 23.610 -4.447 -22.344 1.00 93.25 87 GLY A O 1
ATOM 618 N N . TRP A 1 88 ? 21.773 -4.234 -21.075 1.00 93.50 88 TRP A N 1
ATOM 619 C CA . TRP A 1 88 ? 21.176 -5.513 -21.482 1.00 93.50 88 TRP A CA 1
ATOM 620 C C . TRP A 1 88 ? 20.570 -5.474 -22.889 1.00 93.50 88 TRP A C 1
ATOM 622 O O . TRP A 1 88 ? 20.356 -6.518 -23.500 1.00 93.50 88 TRP A O 1
ATOM 632 N N . TYR A 1 89 ? 20.308 -4.281 -23.428 1.00 92.00 89 TYR A N 1
ATOM 633 C CA . TYR A 1 89 ? 19.727 -4.125 -24.755 1.00 92.00 89 TYR A CA 1
ATOM 634 C C . TYR A 1 89 ? 20.818 -3.983 -25.816 1.00 92.00 89 TYR A C 1
ATOM 636 O O . TYR A 1 89 ? 21.628 -3.057 -25.765 1.00 92.00 89 TYR A O 1
ATOM 644 N N . ALA A 1 90 ? 20.775 -4.819 -26.858 1.00 90.44 90 ALA A N 1
ATOM 645 C CA . ALA A 1 90 ? 21.672 -4.693 -28.013 1.00 90.44 90 ALA A CA 1
ATOM 646 C C . ALA A 1 90 ? 21.588 -3.300 -28.677 1.00 90.44 90 ALA A C 1
ATOM 648 O O . ALA A 1 90 ? 22.583 -2.757 -29.159 1.00 90.44 90 ALA A O 1
ATOM 649 N N . SER A 1 91 ? 20.410 -2.669 -28.628 1.00 89.38 91 SER A N 1
ATOM 650 C CA . SER A 1 91 ? 20.174 -1.308 -29.123 1.00 89.38 91 SER A CA 1
ATOM 651 C C . SER A 1 91 ? 20.989 -0.230 -28.396 1.00 89.38 91 SER A C 1
ATOM 653 O O . SER A 1 91 ? 21.227 0.841 -28.963 1.00 89.38 91 SER A O 1
ATOM 655 N N . LYS A 1 92 ? 21.485 -0.501 -27.177 1.00 90.38 92 LYS A N 1
ATOM 656 C CA . LYS A 1 92 ? 22.392 0.410 -26.469 1.00 90.38 92 LYS A CA 1
ATOM 657 C C . LYS A 1 92 ? 23.666 0.645 -27.263 1.00 90.38 92 LYS A C 1
ATOM 659 O O . LYS A 1 92 ? 24.060 1.798 -27.415 1.00 90.38 92 LYS A O 1
ATOM 664 N N . ALA A 1 93 ? 24.258 -0.422 -27.796 1.00 84.88 93 ALA A N 1
ATOM 665 C CA . ALA A 1 93 ? 25.430 -0.335 -28.657 1.00 84.88 93 ALA A CA 1
ATOM 666 C C . ALA A 1 93 ? 25.085 0.262 -30.031 1.00 84.88 93 ALA A C 1
ATOM 668 O O . ALA A 1 93 ? 25.882 1.009 -30.586 1.00 84.88 93 ALA A O 1
ATOM 669 N N . ALA A 1 94 ? 23.888 -0.023 -30.558 1.00 89.81 94 ALA A N 1
ATOM 670 C CA . ALA A 1 94 ? 23.484 0.435 -31.887 1.00 89.81 94 ALA A CA 1
ATOM 671 C C . ALA A 1 94 ? 23.255 1.954 -31.977 1.00 89.81 94 ALA A C 1
ATOM 673 O O . ALA A 1 94 ? 23.677 2.583 -32.941 1.00 89.81 94 ALA A O 1
ATOM 674 N N . HIS A 1 95 ? 22.557 2.553 -31.005 1.00 89.44 95 HIS A N 1
ATOM 675 C CA . HIS A 1 95 ? 22.208 3.978 -31.075 1.00 89.44 95 HIS A CA 1
ATOM 676 C C . HIS A 1 95 ? 22.189 4.708 -29.726 1.00 89.44 95 HIS A C 1
ATOM 678 O O . HIS A 1 95 ? 21.844 5.886 -29.678 1.00 89.44 95 HIS A O 1
ATOM 684 N N . GLY A 1 96 ? 22.485 4.049 -28.603 1.00 85.75 96 GLY A N 1
ATOM 685 C CA . GLY A 1 96 ? 22.573 4.692 -27.282 1.00 85.75 96 GLY A CA 1
ATOM 686 C C . GLY A 1 96 ? 21.243 5.133 -26.649 1.00 85.75 96 GLY A C 1
ATOM 687 O O . GLY A 1 96 ? 21.208 5.373 -25.441 1.00 85.75 96 GLY A O 1
ATOM 688 N N . ARG A 1 97 ? 20.153 5.191 -27.430 1.00 90.06 97 ARG A N 1
ATOM 689 C CA . ARG A 1 97 ? 18.788 5.622 -27.036 1.00 90.06 97 ARG A CA 1
ATOM 690 C C . ARG A 1 97 ? 18.008 4.592 -26.202 1.00 90.06 97 ARG A C 1
ATOM 692 O O . ARG A 1 97 ? 16.851 4.310 -26.486 1.00 90.06 97 ARG A O 1
ATOM 699 N N . VAL A 1 98 ? 18.646 4.030 -25.183 1.00 89.69 98 VAL A N 1
ATOM 700 C CA . VAL A 1 98 ? 17.970 3.294 -24.107 1.00 89.69 98 VAL A CA 1
ATOM 701 C C . VAL A 1 98 ? 18.512 3.785 -22.767 1.00 89.69 98 VAL A C 1
ATOM 703 O O . VAL A 1 98 ? 19.725 3.994 -22.603 1.00 89.69 98 VAL A O 1
ATOM 706 N N . VAL A 1 99 ? 17.594 4.030 -21.838 1.00 93.56 99 VAL A N 1
ATOM 707 C CA . VAL A 1 99 ? 17.840 4.635 -20.524 1.00 93.56 99 VAL A CA 1
ATOM 708 C C . VAL A 1 99 ? 17.639 3.591 -19.424 1.00 93.56 99 VAL A C 1
ATOM 710 O O . VAL A 1 99 ? 16.912 2.623 -19.648 1.00 93.56 99 VAL A O 1
ATOM 713 N N . PRO A 1 100 ? 18.303 3.738 -18.267 1.00 94.94 100 PRO A N 1
ATOM 714 C CA . PRO A 1 100 ? 18.033 2.878 -17.121 1.00 94.94 100 PRO A CA 1
ATOM 715 C C . PRO A 1 100 ? 16.600 3.055 -16.618 1.00 94.94 100 PRO A C 1
ATOM 717 O O . PRO A 1 100 ? 16.028 4.139 -16.728 1.00 94.94 100 PRO A O 1
ATOM 720 N N . THR A 1 101 ? 16.041 1.998 -16.036 1.00 94.81 101 THR A N 1
ATOM 721 C CA . THR A 1 101 ? 14.735 2.046 -15.370 1.00 94.81 101 THR A CA 1
ATOM 722 C C . THR A 1 101 ? 14.685 1.061 -14.201 1.00 94.81 101 THR A C 1
ATOM 724 O O . THR A 1 101 ? 15.625 0.295 -13.988 1.00 94.81 101 THR A O 1
ATOM 727 N N . TRP A 1 102 ? 13.597 1.091 -13.438 1.00 96.25 102 TRP A N 1
ATOM 728 C CA . TRP A 1 102 ? 13.280 0.117 -12.400 1.00 96.25 102 TRP A CA 1
ATOM 729 C C . TRP A 1 102 ? 11.951 -0.544 -12.751 1.00 96.25 102 TRP A C 1
ATOM 731 O O . TRP A 1 102 ? 10.948 0.147 -12.929 1.00 96.25 102 TRP A O 1
ATOM 741 N N . ASN A 1 103 ? 11.943 -1.868 -12.864 1.00 96.00 103 ASN A N 1
ATOM 742 C CA . ASN A 1 103 ? 10.699 -2.622 -12.948 1.00 96.00 103 A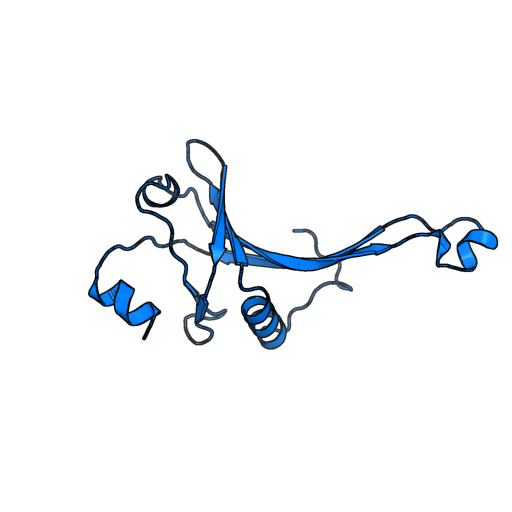SN A CA 1
ATOM 743 C C . ASN A 1 103 ? 10.229 -2.917 -11.532 1.00 96.00 103 ASN A C 1
ATOM 745 O O . ASN A 1 103 ? 11.043 -3.286 -10.691 1.00 96.00 103 ASN A O 1
ATOM 749 N N . TYR A 1 104 ? 8.937 -2.767 -11.273 1.00 95.31 104 TYR A N 1
ATOM 750 C CA . TYR A 1 104 ? 8.342 -3.105 -9.987 1.00 95.31 104 TYR A CA 1
ATOM 751 C C . TYR A 1 104 ? 6.872 -3.474 -10.158 1.00 95.31 104 TYR A C 1
ATOM 753 O O . TYR A 1 104 ? 6.224 -3.056 -11.120 1.00 95.31 104 TYR A O 1
ATOM 761 N N . ALA A 1 105 ? 6.351 -4.225 -9.196 1.00 95.00 105 ALA A N 1
ATOM 762 C CA . ALA A 1 105 ? 4.923 -4.353 -8.955 1.00 95.00 105 ALA A CA 1
ATOM 763 C C . ALA A 1 105 ? 4.579 -3.678 -7.622 1.00 95.00 105 ALA A C 1
ATOM 765 O O . ALA A 1 105 ? 5.329 -3.787 -6.654 1.00 95.00 105 ALA A O 1
ATOM 766 N N . ALA A 1 106 ? 3.450 -2.981 -7.562 1.00 96.19 106 ALA A N 1
ATOM 767 C CA . ALA A 1 106 ? 2.938 -2.407 -6.325 1.00 96.19 106 ALA A CA 1
ATOM 768 C C . ALA A 1 106 ? 1.412 -2.392 -6.353 1.00 96.19 106 ALA A C 1
ATOM 770 O O . ALA A 1 106 ? 0.813 -2.121 -7.394 1.00 96.19 106 ALA A O 1
ATOM 771 N N . ILE A 1 107 ? 0.798 -2.648 -5.201 1.00 97.00 107 ILE A N 1
ATOM 772 C CA . ILE A 1 107 ? -0.651 -2.550 -5.015 1.00 97.00 107 ILE A CA 1
ATOM 773 C C . ILE A 1 107 ? -0.905 -1.509 -3.936 1.00 97.00 107 ILE A C 1
ATOM 775 O O . ILE A 1 107 ? -0.376 -1.613 -2.829 1.00 97.00 107 ILE A O 1
ATOM 779 N N . HIS A 1 108 ? -1.698 -0.494 -4.272 1.00 97.25 108 HIS A N 1
ATOM 780 C CA . HIS A 1 108 ? -2.178 0.501 -3.320 1.00 97.25 108 HIS A CA 1
ATOM 781 C C . HIS A 1 108 ? -3.665 0.263 -3.084 1.00 97.25 108 HIS A C 1
ATOM 783 O O . HIS A 1 108 ? -4.461 0.370 -4.016 1.00 97.25 108 HIS A O 1
ATOM 789 N N . VAL A 1 109 ? -4.026 -0.041 -1.843 1.00 97.00 109 VAL A N 1
ATOM 790 C CA . VAL A 1 109 ? -5.416 -0.193 -1.404 1.00 97.00 109 VAL A CA 1
ATOM 791 C C . VAL A 1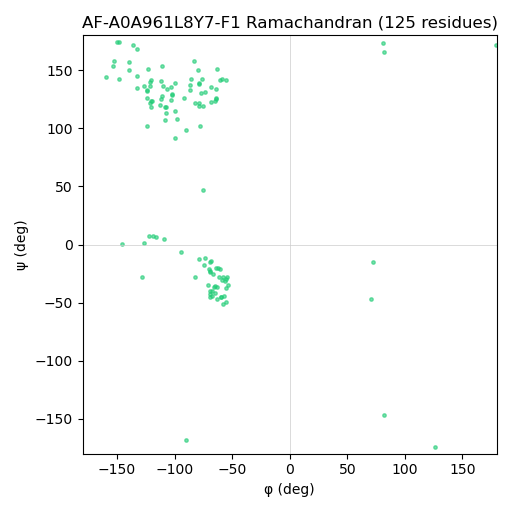 109 ? -5.814 1.059 -0.639 1.00 97.00 109 VAL A C 1
ATOM 793 O O . VAL A 1 109 ? -5.039 1.536 0.186 1.00 97.00 109 VAL A O 1
ATOM 796 N N . TYR A 1 110 ? -7.001 1.589 -0.913 1.00 97.38 110 TYR A N 1
ATOM 797 C CA . TYR A 1 110 ? -7.546 2.777 -0.258 1.00 97.38 110 TYR A CA 1
ATOM 798 C C . TYR A 1 110 ? -8.864 2.419 0.421 1.00 97.38 110 TYR A C 1
ATOM 800 O O . TYR A 1 110 ? -9.642 1.637 -0.124 1.00 97.38 110 TYR A O 1
ATOM 808 N N . GLY A 1 111 ? -9.108 2.975 1.603 1.00 97.06 111 GLY A N 1
ATOM 809 C CA . GLY A 1 111 ? -10.362 2.763 2.318 1.00 97.06 111 GLY A CA 1
ATOM 810 C C . GLY A 1 111 ? -10.413 3.478 3.662 1.00 97.06 111 GLY A C 1
ATOM 811 O O . GLY A 1 111 ? -9.415 4.026 4.135 1.00 97.06 111 GLY A O 1
ATOM 812 N N . ALA A 1 112 ? -11.589 3.475 4.286 1.00 95.62 112 ALA A N 1
ATOM 813 C CA . ALA A 1 112 ? -11.773 4.010 5.630 1.00 95.62 112 ALA A CA 1
ATOM 814 C C . ALA A 1 112 ? -11.199 3.024 6.667 1.00 95.62 112 ALA A C 1
ATOM 816 O O . ALA A 1 112 ? -11.670 1.888 6.730 1.00 95.62 112 ALA A O 1
ATOM 817 N N . PRO A 1 113 ? -10.197 3.417 7.476 1.00 95.69 113 PRO A N 1
ATOM 818 C CA . PRO A 1 113 ? -9.684 2.549 8.525 1.00 95.69 113 PRO A CA 1
ATOM 819 C C . PRO A 1 113 ? -10.640 2.521 9.720 1.00 95.69 113 PRO A C 1
ATOM 821 O O . PRO A 1 113 ? -11.173 3.554 10.130 1.00 95.69 113 PRO A O 1
ATOM 824 N N . GLU A 1 114 ? -10.782 1.351 10.334 1.00 95.12 114 GLU A N 1
ATOM 825 C CA . GLU A 1 114 ? -11.475 1.180 11.607 1.00 95.12 114 GLU A CA 1
ATOM 826 C C . GLU A 1 114 ? -10.538 0.505 12.613 1.00 95.12 114 GLU A C 1
ATOM 828 O O . GLU A 1 114 ? -9.989 -0.564 12.349 1.00 95.12 114 GLU A O 1
ATOM 833 N N . PHE A 1 115 ? -10.364 1.127 13.780 1.00 94.75 115 PHE A N 1
ATOM 834 C CA . PHE A 1 115 ? -9.612 0.554 14.894 1.00 94.75 115 PHE A CA 1
ATOM 835 C C . PHE A 1 115 ? -10.587 0.023 15.945 1.00 94.75 115 PHE A C 1
ATOM 837 O O . PHE A 1 115 ? -11.482 0.744 16.385 1.00 94.75 115 PHE A O 1
ATOM 844 N N . PHE A 1 116 ? -10.400 -1.226 16.370 1.00 95.12 116 PHE A N 1
ATOM 845 C CA . PHE A 1 116 ? -11.242 -1.877 17.371 1.00 95.12 116 PHE A CA 1
ATOM 846 C C . PHE A 1 116 ? -10.410 -2.710 18.351 1.00 95.12 116 PHE A C 1
ATOM 848 O O . PHE A 1 116 ? -9.352 -3.231 18.008 1.00 95.12 116 PHE A O 1
ATOM 855 N N . GLU A 1 117 ? -10.905 -2.833 19.586 1.00 94.69 117 GLU A N 1
ATOM 856 C CA . GLU A 1 117 ? -10.235 -3.574 20.669 1.00 94.69 117 GLU A CA 1
ATOM 857 C C . GLU A 1 117 ? -11.129 -4.639 21.328 1.00 94.69 117 GLU A C 1
ATOM 859 O O . GLU A 1 117 ? -10.709 -5.284 22.288 1.00 94.69 117 GLU A O 1
ATOM 864 N N . ALA A 1 118 ? -12.369 -4.804 20.854 1.00 95.94 118 ALA A N 1
ATOM 865 C CA . ALA A 1 118 ? -13.312 -5.762 21.424 1.00 95.94 118 ALA A CA 1
ATOM 866 C C . ALA A 1 118 ? -12.806 -7.198 21.221 1.00 95.94 118 ALA A C 1
ATOM 868 O O . ALA A 1 118 ? -12.563 -7.610 20.090 1.00 95.94 118 ALA A O 1
ATOM 869 N N . GLU A 1 119 ? -12.662 -7.949 22.316 1.00 94.62 119 GLU A N 1
ATOM 870 C CA . GLU A 1 119 ? -12.044 -9.283 22.324 1.00 94.62 119 GLU A CA 1
ATOM 871 C C . GLU A 1 119 ? -12.730 -10.268 21.370 1.00 94.62 119 GLU A C 1
ATOM 873 O O . GLU A 1 119 ? -12.049 -10.951 20.610 1.00 94.62 119 GLU A O 1
ATOM 878 N N . GLU A 1 120 ? -14.064 -10.299 21.368 1.00 95.50 120 GLU A N 1
ATOM 879 C CA . GLU A 1 120 ? -14.863 -11.154 20.479 1.00 95.50 120 GLU A CA 1
ATOM 880 C C . GLU A 1 120 ? -14.547 -10.868 19.006 1.00 95.50 120 GLU A C 1
ATOM 882 O O . GLU A 1 120 ? -14.122 -11.757 18.276 1.00 95.50 120 GLU A O 1
ATOM 887 N N . ARG A 1 121 ? -14.594 -9.592 18.608 1.00 93.94 121 ARG A N 1
ATOM 888 C CA . ARG A 1 121 ? -14.300 -9.176 17.233 1.00 93.94 121 ARG A CA 1
ATOM 889 C C . ARG A 1 121 ? -12.845 -9.435 16.833 1.00 93.94 121 ARG A C 1
ATOM 891 O O . ARG A 1 121 ? -12.574 -9.752 15.684 1.00 93.94 121 ARG A O 1
ATOM 898 N N . LEU A 1 122 ? -11.895 -9.287 17.759 1.00 93.94 122 LEU A N 1
ATOM 899 C CA . LEU A 1 122 ? -10.490 -9.621 17.501 1.00 93.94 122 LEU A CA 1
ATOM 900 C C . LEU A 1 122 ? -10.297 -11.124 17.274 1.00 93.94 122 LEU A C 1
ATOM 902 O O . LEU A 1 122 ? -9.458 -11.508 16.462 1.00 93.94 122 LEU A O 1
ATOM 906 N N . ARG A 1 123 ? -11.052 -11.962 17.991 1.00 93.38 123 ARG A N 1
ATOM 907 C CA . ARG A 1 123 ? -11.016 -13.414 17.827 1.00 93.38 123 ARG A CA 1
ATOM 908 C C . ARG A 1 123 ? -11.573 -13.831 16.468 1.00 93.38 123 ARG A C 1
ATOM 910 O O . ARG A 1 123 ? -10.913 -14.621 15.804 1.00 93.38 123 ARG A O 1
ATOM 917 N N . ASP A 1 124 ? -12.696 -13.253 16.049 1.00 92.44 124 ASP A N 1
ATOM 918 C CA . ASP A 1 124 ? -13.351 -13.575 14.772 1.00 92.44 124 ASP A CA 1
ATOM 919 C C . ASP A 1 124 ? -12.443 -13.336 13.554 1.00 92.44 124 ASP A C 1
ATOM 921 O O . ASP A 1 124 ? -12.520 -14.056 12.569 1.00 92.44 124 ASP A O 1
ATOM 925 N N . VAL A 1 125 ? -11.525 -12.365 13.626 1.00 90.50 125 VAL A N 1
ATOM 926 C CA . VAL A 1 125 ? -10.572 -12.069 12.538 1.00 90.50 125 VAL A CA 1
ATOM 927 C C . VAL A 1 125 ? -9.561 -13.198 12.298 1.00 90.50 125 VAL A C 1
ATOM 929 O O . VAL A 1 125 ? -8.989 -13.296 11.213 1.00 90.50 125 VAL A O 1
ATOM 932 N N . VAL A 1 126 ? -9.279 -14.023 13.309 1.00 86.25 126 VAL A N 1
ATOM 933 C CA . VAL A 1 126 ? -8.211 -15.039 13.263 1.00 86.25 126 VAL A CA 1
ATOM 934 C C . VAL A 1 126 ? -8.724 -16.479 13.356 1.00 86.25 126 VAL A C 1
ATOM 936 O O . VAL A 1 126 ? -7.907 -17.397 13.474 1.00 86.25 126 VAL A O 1
ATOM 939 N N . THR A 1 127 ? -10.042 -16.688 13.325 1.00 81.88 127 THR A N 1
ATOM 940 C CA . THR A 1 127 ? -10.695 -18.007 13.418 1.00 81.88 127 THR A CA 1
ATOM 941 C C . THR A 1 127 ? -11.555 -18.293 12.206 1.00 81.88 127 THR A C 1
ATOM 943 O O . THR A 1 127 ? -11.450 -19.428 11.692 1.00 81.88 127 THR A O 1
#

Sequence (127 aa):
MYIPPAFRDDDLGALHAAIGRAGLATLVTATAEGLIGTPLPMLLAPEEGPLGTLYGHVAKANPQARLAVAGEAMVIFAGPDAYVSPGWYASKAAHGRVVPTWNYAAIHVYGAPEFFEAEERLRDVVT

Foldseek 3Di:
DDADPVRDDPPLVVVLVQLVVLQWKWKWFQAPVGIDIDIWGWDWQCPPDPSTDIDTDDDPPDCVLPTDGDAKIKIKRWFDKDKDDQVVDPVCVVPVPDDIDMDTDMDIDIDHDDHDDDPVVVVVVPD

Solvent-accessible surface area (backbone atoms only — not comparable to full-atom values): 7961 Å² total; per-residue (Å²): 134,93,68,60,77,95,76,56,80,86,54,63,69,61,51,52,55,50,53,70,69,47,43,49,28,34,45,33,38,36,32,96,90,44,78,45,76,46,79,36,56,53,47,77,41,67,86,45,67,100,84,32,39,78,46,69,76,76,61,84,85,42,62,79,72,72,54,65,66,55,71,57,28,39,37,40,34,66,50,69,67,47,81,42,62,33,82,79,42,74,56,30,81,74,70,52,88,51,69,71,51,71,49,68,44,75,48,79,47,77,46,79,79,82,86,84,83,55,65,69,66,60,48,63,77,78,108

pLDDT: mean 94.7, std 3.2, range [80.62, 98.44]

Mean predicted aligned error: 3.9 Å